Protein AF-A0A6P0Y211-F1 (afdb_monomer)

Secondary structure (DSSP, 8-state):
-BHHHHHHHHHHHHHTT-TT-EESTTSTT-EEHHHHHH-HHHHHHHHHHIIIIIHHHHHHHHHHHT--GGG----B--B-TTSSBSS--TTS-EEETTEEEEE-----EETTEEHHHHHHHHHTGGG--EEEEE--HHHHHTT--HHHH-----PPPSS-GGGGS-HHHHH----

Sequence (175 aa):
FSPEAGVKLLQELSQQGYGQAAINRGLSTQTTVRAALKNQKLIQHNLYLQREKLGPLIEKLKQEFNLSDDQIIQVPAMFGYSGYSWWPNMVNSVVVNGELLVSNPLGALINGRDYTQEKFRRLVADASLNINFMDDKYYQNLRGSIHDATNTTRLGKNNPFWKSLSEDIISGSRE

Mean predicted aligned error: 5.01 Å

Foldseek 3Di:
DALVVQLVVLVVCVVVVQQQFWFLPPAPLIDGSVVCNVPVVQSVVRVCCRPVPVVVVVVVCCVVVVDDPVNDQDQHWGADPVRFTSFAGQVLWDDDPLAIEGAARRAGQDVNDHPSVVVVCVSCVVVSGHYDHDDPSVQVNVSHHPNVVDDDDDDDDPDDCVVVDDVCVVVVDDD

Nearest PDB structures (foldseek):
  7d5r-assembly1_B  TM=9.444E-01  e=6.112E-12  Homo sapiens
  2dw5-assembly1_A  TM=9.249E-01  e=5.376E-12  Homo sapiens
  7d5r-assembly1_A  TM=9.446E-01  e=1.708E-11  Homo sapiens
  7d4y-assembly1_A  TM=9.185E-01  e=7.017E-11  Homo sapiens
  7d4y-assembly1_B  TM=9.174E-01  e=7.979E-11  Homo sapiens

Radius of gyration: 19.63 Å; Cα contacts (8 Å, |Δi|>4): 243; chains: 1; bounding box: 58×32×47 Å

Structure (mmCIF, N/CA/C/O backbone):
data_AF-A0A6P0Y211-F1
#
_entry.id   AF-A0A6P0Y211-F1
#
loop_
_atom_site.group_PDB
_atom_site.id
_atom_site.type_symbol
_atom_site.label_atom_id
_atom_site.label_alt_id
_atom_site.label_comp_id
_atom_site.label_asym_id
_atom_site.label_entity_id
_atom_site.label_seq_id
_atom_site.pdbx_PDB_ins_code
_atom_site.Cartn_x
_atom_site.Cartn_y
_atom_site.Cartn_z
_atom_site.occupancy
_atom_site.B_iso_or_equiv
_atom_site.auth_seq_id
_atom_site.auth_comp_id
_atom_site.auth_asym_id
_atom_site.auth_atom_id
_atom_site.pdbx_PDB_model_num
ATOM 1 N N . PHE A 1 1 ? 4.447 3.223 -3.597 1.00 92.94 1 PHE A N 1
ATOM 2 C CA . PHE A 1 1 ? 3.405 3.205 -2.541 1.00 92.94 1 PHE A CA 1
ATOM 3 C C . PHE A 1 1 ? 3.012 4.639 -2.225 1.00 92.94 1 PHE A C 1
ATOM 5 O O . PHE A 1 1 ? 3.803 5.528 -2.510 1.00 92.94 1 PHE A O 1
ATOM 12 N N . SER A 1 2 ? 1.843 4.864 -1.620 1.00 97.94 2 SER A N 1
ATOM 13 C CA . SER A 1 2 ? 1.342 6.195 -1.265 1.00 97.94 2 SER A CA 1
ATOM 14 C C . SER A 1 2 ? 0.686 6.220 0.127 1.00 97.94 2 SER A C 1
ATOM 16 O O . SER A 1 2 ? -0.403 5.658 0.295 1.00 97.94 2 SER A O 1
ATOM 18 N N . PRO A 1 3 ? 1.319 6.888 1.118 1.00 98.19 3 PRO A N 1
ATOM 19 C CA . PRO A 1 3 ? 0.727 7.221 2.413 1.00 98.19 3 PRO A CA 1
ATOM 20 C C . PRO A 1 3 ? -0.590 7.985 2.299 1.00 98.19 3 PRO A C 1
ATOM 22 O O . PRO A 1 3 ? -1.544 7.715 3.028 1.00 98.19 3 PRO A O 1
ATOM 25 N N . GLU A 1 4 ? -0.666 8.927 1.357 1.00 98.50 4 GLU A N 1
ATOM 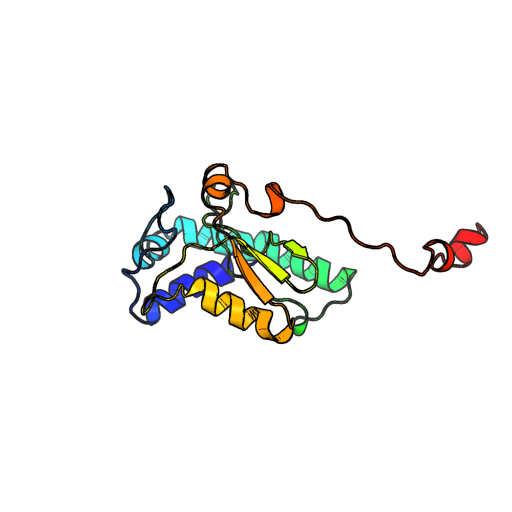26 C CA . GLU A 1 4 ? -1.884 9.704 1.141 1.00 98.50 4 GLU A CA 1
ATOM 27 C C . GLU A 1 4 ? -3.015 8.830 0.584 1.00 98.50 4 GLU A C 1
ATOM 29 O O . GLU A 1 4 ? -4.137 8.916 1.079 1.00 98.50 4 GLU A O 1
ATOM 34 N N . ALA A 1 5 ? -2.742 7.935 -0.371 1.00 98.44 5 ALA A N 1
ATOM 35 C CA . ALA A 1 5 ? -3.745 6.989 -0.858 1.00 98.44 5 ALA A CA 1
ATOM 36 C C . ALA A 1 5 ? -4.222 6.028 0.247 1.00 98.44 5 ALA A C 1
ATOM 38 O O . ALA A 1 5 ? -5.388 5.629 0.250 1.00 98.44 5 ALA A O 1
ATOM 39 N N . GLY A 1 6 ? -3.357 5.690 1.212 1.00 98.31 6 GLY A N 1
ATOM 40 C CA . GLY A 1 6 ? -3.736 4.964 2.427 1.00 98.31 6 GLY A CA 1
ATOM 41 C C . GLY A 1 6 ? -4.715 5.745 3.304 1.00 98.31 6 GLY A C 1
ATOM 42 O O . GLY A 1 6 ? -5.761 5.215 3.678 1.00 98.31 6 GLY A O 1
ATOM 43 N N . VAL A 1 7 ? -4.434 7.026 3.564 1.00 98.69 7 VAL A N 1
ATOM 44 C CA . VAL A 1 7 ? -5.356 7.921 4.287 1.00 98.69 7 VAL A CA 1
ATOM 45 C C . VAL A 1 7 ? -6.690 8.063 3.542 1.00 98.69 7 VAL A C 1
ATOM 47 O O . VAL A 1 7 ? -7.747 7.924 4.160 1.00 98.69 7 VAL A O 1
ATOM 50 N N . LYS A 1 8 ? -6.659 8.271 2.218 1.00 98.62 8 LYS A N 1
ATOM 51 C CA . LYS A 1 8 ? -7.859 8.362 1.367 1.00 98.62 8 LYS A CA 1
ATOM 52 C C . LYS A 1 8 ? -8.689 7.076 1.417 1.00 98.62 8 LYS A C 1
ATOM 54 O O . LYS A 1 8 ? -9.902 7.151 1.569 1.00 98.62 8 LYS A O 1
ATOM 59 N N . LEU A 1 9 ? -8.060 5.898 1.396 1.00 98.44 9 LEU A N 1
ATOM 60 C CA . LEU A 1 9 ? -8.761 4.615 1.551 1.00 98.44 9 LEU A CA 1
ATOM 61 C C . LEU A 1 9 ? -9.516 4.518 2.890 1.00 98.44 9 LEU A C 1
ATOM 63 O O . LEU A 1 9 ? -10.651 4.043 2.917 1.00 98.44 9 LEU A O 1
ATOM 67 N N . LEU A 1 10 ? -8.938 5.005 3.994 1.00 98.62 10 LEU A N 1
ATOM 68 C CA . LEU A 1 10 ? -9.652 5.055 5.275 1.00 98.62 10 LEU A CA 1
ATOM 69 C C . LEU A 1 10 ? -10.833 6.034 5.235 1.00 98.62 10 LEU A C 1
ATOM 71 O O . LEU A 1 10 ? -11.911 5.721 5.744 1.00 98.62 10 LEU A O 1
ATOM 75 N N . GLN A 1 11 ? -10.645 7.207 4.626 1.00 98.69 11 GLN A N 1
ATOM 76 C CA . GLN A 1 11 ? -11.702 8.209 4.467 1.00 98.69 11 GLN A CA 1
ATOM 77 C C . GLN A 1 11 ? -12.872 7.660 3.640 1.00 98.69 11 GLN A C 1
ATOM 79 O O . GLN A 1 11 ? -14.015 7.789 4.070 1.00 98.69 11 GLN A O 1
ATOM 84 N N . GLU A 1 12 ? -12.594 6.980 2.526 1.00 98.38 12 GLU A N 1
ATOM 85 C CA . GLU A 1 12 ? -13.598 6.312 1.688 1.00 98.38 12 GLU A CA 1
ATOM 86 C C . GLU A 1 12 ? -14.401 5.272 2.480 1.00 98.38 12 GLU A C 1
ATOM 88 O O . GLU A 1 12 ? -15.631 5.299 2.463 1.00 98.38 12 GLU A O 1
ATOM 93 N N . LEU A 1 13 ? -13.722 4.386 3.222 1.00 98.50 13 LEU A N 1
ATOM 94 C CA . LEU A 1 13 ? -14.384 3.392 4.074 1.00 98.50 13 LEU A CA 1
ATOM 95 C C . LEU A 1 13 ? -15.297 4.062 5.108 1.00 98.50 13 LEU A C 1
ATOM 97 O O . LEU A 1 13 ? -16.425 3.623 5.326 1.00 98.50 13 LEU A O 1
ATOM 101 N N . SER A 1 14 ? -14.834 5.145 5.735 1.00 98.31 14 SER A N 1
ATOM 102 C CA . SER A 1 14 ? -15.632 5.893 6.706 1.00 98.31 14 SER A CA 1
ATOM 103 C C . SER A 1 14 ? -16.848 6.569 6.067 1.00 98.31 14 SER A C 1
ATOM 105 O O . SER A 1 14 ? -17.931 6.522 6.648 1.00 98.31 14 SER A O 1
ATOM 107 N N . GLN A 1 15 ? -16.685 7.188 4.894 1.00 98.38 15 GLN A N 1
ATOM 108 C CA . G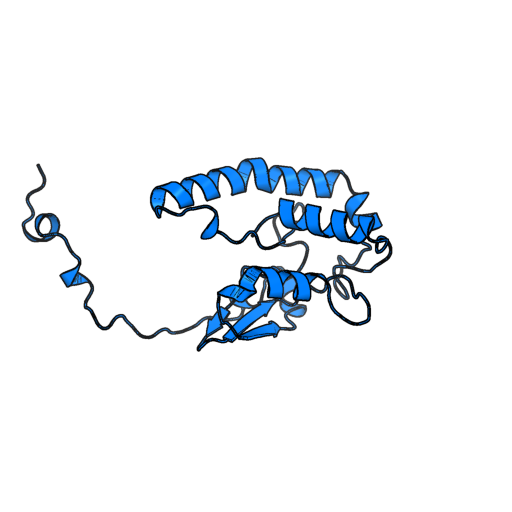LN A 1 15 ? -17.765 7.845 4.145 1.00 98.38 15 GLN A CA 1
ATOM 109 C C . GLN A 1 15 ? -18.843 6.850 3.705 1.00 98.38 15 GLN A C 1
ATOM 111 O O . GLN A 1 15 ? -20.023 7.182 3.718 1.00 98.38 15 GLN A O 1
ATOM 116 N N . GLN A 1 16 ? -18.455 5.613 3.395 1.00 97.81 16 GLN A N 1
ATOM 117 C CA . GLN A 1 16 ? -19.375 4.524 3.057 1.00 97.81 16 GLN A CA 1
ATOM 118 C C . GLN A 1 16 ? -20.039 3.872 4.289 1.00 97.81 16 GLN A C 1
ATOM 120 O O . GLN A 1 16 ? -20.732 2.868 4.159 1.00 97.81 16 GLN A O 1
ATOM 125 N N . GLY A 1 17 ? -19.836 4.412 5.497 1.00 98.25 17 GLY A N 1
ATOM 126 C CA . GLY A 1 17 ? -20.449 3.905 6.730 1.00 98.25 17 GLY A CA 1
ATOM 127 C C . GLY A 1 17 ? -19.665 2.786 7.425 1.00 98.25 17 GLY A C 1
ATOM 128 O O . GLY A 1 17 ? -20.047 2.349 8.510 1.00 98.25 17 GLY A O 1
ATOM 129 N N . TYR A 1 18 ? -18.513 2.375 6.892 1.00 98.50 18 TYR A N 1
ATOM 130 C CA . TYR A 1 18 ? -17.697 1.281 7.432 1.00 98.50 18 TYR A CA 1
ATOM 131 C C . TYR A 1 18 ? -16.700 1.724 8.509 1.00 98.50 18 TYR A C 1
ATOM 133 O O . TYR A 1 18 ? -15.680 1.079 8.740 1.00 98.50 18 TYR A O 1
ATOM 141 N N . GLY A 1 19 ? -16.997 2.807 9.232 1.00 98.25 19 GLY A N 1
ATOM 142 C CA . GLY A 1 19 ? -16.115 3.333 10.277 1.00 98.25 19 GLY A CA 1
ATOM 143 C C . GLY A 1 19 ? -15.806 2.337 11.408 1.00 98.25 19 GLY A C 1
ATOM 144 O O . GLY A 1 19 ? -14.770 2.458 12.054 1.00 98.25 19 GLY A O 1
ATOM 145 N N . GLN A 1 20 ? -16.677 1.356 11.664 1.00 98.31 20 GLN A N 1
ATOM 146 C CA . GLN A 1 20 ? -16.447 0.318 12.683 1.00 98.31 20 GLN A CA 1
ATOM 147 C C . GLN A 1 20 ? -15.727 -0.926 12.146 1.00 98.31 20 GLN A C 1
ATOM 149 O O . GLN A 1 20 ? -15.387 -1.809 12.929 1.00 98.31 20 GLN A O 1
ATOM 154 N N . ALA A 1 21 ? -15.480 -1.015 10.836 1.00 98.50 21 ALA A N 1
ATOM 155 C CA . ALA A 1 21 ? -14.805 -2.168 10.261 1.00 98.50 21 ALA A CA 1
ATOM 156 C C . ALA A 1 21 ? -13.364 -2.266 10.781 1.00 98.50 21 ALA A C 1
ATOM 158 O O . ALA A 1 21 ? -12.644 -1.263 10.856 1.00 98.50 21 ALA A O 1
ATOM 159 N N . ALA A 1 22 ? -12.959 -3.483 11.144 1.00 98.38 22 ALA A N 1
ATOM 160 C CA . ALA A 1 22 ? -11.609 -3.768 11.605 1.00 98.38 22 ALA A CA 1
ATOM 161 C C . ALA A 1 22 ? -10.618 -3.749 10.433 1.00 98.38 22 ALA A C 1
ATOM 163 O O . ALA A 1 22 ? -10.864 -4.366 9.399 1.00 98.38 22 ALA A O 1
ATOM 164 N N . ILE A 1 23 ? -9.486 -3.086 10.630 1.00 97.94 23 ILE A N 1
ATOM 165 C CA . ILE A 1 23 ? -8.311 -3.070 9.752 1.00 97.94 23 ILE A CA 1
ATOM 166 C C . ILE A 1 23 ? -7.098 -3.576 10.534 1.00 97.94 23 ILE A C 1
ATOM 168 O O . ILE A 1 23 ? -7.155 -3.677 11.763 1.00 97.94 23 ILE A O 1
ATOM 172 N N . ASN A 1 24 ? -6.003 -3.893 9.838 1.00 96.00 24 ASN A N 1
ATOM 173 C CA . ASN A 1 24 ? -4.835 -4.561 10.425 1.00 96.00 24 ASN A CA 1
ATOM 174 C C . ASN A 1 24 ? -5.256 -5.871 11.117 1.00 96.00 24 ASN A C 1
ATOM 176 O O . ASN A 1 24 ? -4.846 -6.170 12.239 1.00 96.00 24 ASN A O 1
ATOM 180 N N . ARG A 1 25 ? -6.161 -6.623 10.479 1.00 95.88 25 ARG A N 1
ATOM 181 C CA . ARG A 1 25 ? -6.859 -7.753 11.101 1.00 95.88 25 ARG A CA 1
ATOM 182 C C . ARG A 1 25 ? -5.890 -8.848 11.550 1.00 95.88 25 ARG A C 1
ATOM 184 O O . ARG A 1 25 ? -5.156 -9.435 10.757 1.00 95.88 25 ARG A O 1
ATOM 191 N N . GLY A 1 26 ? -5.941 -9.181 12.834 1.00 93.12 26 GLY A N 1
ATOM 192 C CA . GLY A 1 26 ? -5.084 -10.171 13.476 1.00 93.12 26 GLY A CA 1
ATOM 193 C C . GLY A 1 26 ? -3.622 -9.743 13.620 1.00 93.12 26 GLY A C 1
ATOM 194 O O . GLY A 1 26 ? -2.784 -10.610 13.846 1.00 93.12 26 GLY A O 1
ATOM 195 N N . LEU A 1 27 ? -3.311 -8.453 13.468 1.00 92.56 27 LEU A N 1
ATOM 196 C CA . LEU A 1 27 ? -2.027 -7.865 13.857 1.00 92.56 27 LEU A CA 1
ATOM 197 C C . LEU A 1 27 ? -2.131 -7.253 15.256 1.00 92.56 27 LEU A C 1
ATOM 199 O O . LEU A 1 27 ? -3.218 -6.908 15.718 1.00 92.56 27 LEU A O 1
ATOM 203 N N . SER A 1 28 ? -0.991 -7.026 15.908 1.00 89.25 28 SER A N 1
ATOM 204 C CA . SER A 1 28 ? -0.937 -6.256 17.163 1.00 89.25 28 SER A CA 1
ATOM 205 C C . SER A 1 28 ? -1.407 -4.803 16.991 1.00 89.25 28 SER A C 1
ATOM 207 O O . SER A 1 28 ? -1.829 -4.165 17.951 1.00 89.25 28 SER A O 1
ATOM 209 N N . THR A 1 29 ? -1.379 -4.290 15.758 1.00 90.62 29 THR A N 1
ATOM 210 C CA . THR A 1 29 ? -1.866 -2.962 15.367 1.00 90.62 29 THR A CA 1
ATOM 211 C C . THR A 1 29 ? -3.336 -2.951 14.934 1.00 90.62 29 THR A C 1
ATOM 213 O O . THR A 1 29 ? -3.778 -1.952 14.356 1.00 90.62 29 THR A O 1
ATOM 216 N N . GLN A 1 30 ? -4.096 -4.031 15.178 1.00 96.44 30 GLN A N 1
ATOM 217 C CA . GLN A 1 30 ? -5.520 -4.108 14.840 1.00 96.44 30 GLN A CA 1
ATOM 218 C C . GLN A 1 30 ? -6.297 -2.921 15.421 1.00 96.44 30 GLN A C 1
ATOM 220 O O . GLN A 1 30 ? -6.200 -2.600 16.605 1.00 96.44 30 GLN A O 1
ATOM 225 N N . THR A 1 31 ? -7.102 -2.272 14.583 1.00 98.00 31 THR A N 1
ATOM 226 C CA . THR A 1 31 ? -7.937 -1.135 14.985 1.00 98.00 31 THR A CA 1
ATOM 227 C C . THR A 1 31 ? -9.167 -1.022 14.084 1.00 98.00 31 THR A C 1
ATOM 229 O O . THR A 1 31 ? -9.357 -1.845 13.191 1.00 98.00 31 THR A O 1
ATOM 232 N N . THR A 1 32 ? -10.018 -0.019 14.300 1.00 98.69 32 THR A N 1
ATOM 233 C CA . THR A 1 32 ? -11.127 0.301 13.388 1.00 98.69 32 THR A CA 1
ATOM 234 C C . THR A 1 32 ? -10.778 1.480 12.489 1.00 98.69 32 THR A C 1
ATOM 236 O O . THR A 1 32 ? -9.971 2.337 12.857 1.00 98.69 32 THR A O 1
ATOM 239 N N . VAL A 1 33 ? -11.429 1.573 11.328 1.00 98.69 33 VAL A N 1
ATOM 240 C CA . VAL A 1 33 ? -11.281 2.717 10.407 1.00 98.69 33 VAL A CA 1
ATOM 241 C C . VAL A 1 33 ? -11.496 4.056 11.129 1.00 98.69 33 VAL A C 1
ATOM 243 O O . VAL A 1 33 ? -10.699 4.983 10.989 1.00 98.69 33 VAL A O 1
ATOM 246 N N . ARG A 1 34 ? -12.540 4.161 11.962 1.00 98.75 34 ARG A N 1
ATOM 247 C CA . ARG A 1 34 ? -12.858 5.373 12.733 1.00 98.75 34 ARG A CA 1
ATOM 248 C C . ARG A 1 34 ? -11.767 5.705 13.745 1.00 98.75 34 ARG A C 1
ATOM 250 O O . ARG A 1 34 ? -11.405 6.872 13.878 1.00 98.75 34 ARG A O 1
ATOM 257 N N . ALA A 1 35 ? -11.258 4.709 14.470 1.00 98.56 35 ALA A N 1
ATOM 258 C CA . ALA A 1 35 ? -10.194 4.922 15.447 1.00 98.56 35 ALA A CA 1
ATOM 259 C C . ALA A 1 35 ? -8.892 5.375 14.766 1.00 98.56 35 ALA A C 1
ATOM 261 O O . ALA A 1 35 ? -8.250 6.312 15.243 1.00 98.56 35 ALA A O 1
ATOM 262 N N . ALA A 1 36 ? -8.560 4.784 13.616 1.00 98.31 36 ALA A N 1
ATOM 263 C CA . ALA A 1 36 ? -7.429 5.186 12.787 1.00 98.31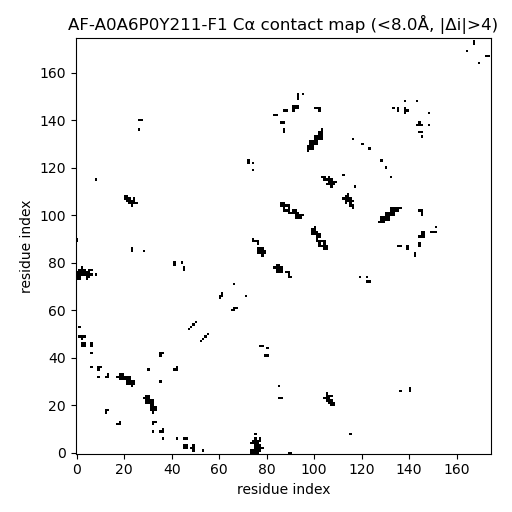 36 ALA A CA 1
ATOM 264 C C . ALA A 1 36 ? -7.532 6.648 12.330 1.00 98.31 36 ALA A C 1
ATOM 266 O O . ALA A 1 36 ? -6.606 7.427 12.545 1.00 98.31 36 ALA A O 1
ATOM 267 N N . LEU A 1 37 ? -8.681 7.045 11.772 1.00 98.62 37 LEU A N 1
ATOM 268 C CA . LEU A 1 37 ? -8.926 8.419 11.320 1.00 98.62 37 LEU A CA 1
ATOM 269 C C . LEU A 1 37 ? -8.954 9.437 12.467 1.00 98.62 37 LEU A C 1
ATOM 271 O O . LEU A 1 37 ? -8.533 10.578 12.285 1.00 98.62 37 LEU A O 1
ATOM 275 N N . LYS A 1 38 ? -9.417 9.040 13.660 1.00 98.56 38 LYS A N 1
ATOM 276 C CA . LYS A 1 38 ? -9.404 9.902 14.853 1.00 98.56 38 LYS A CA 1
ATOM 277 C C . LYS A 1 38 ? -7.980 10.182 15.350 1.00 98.56 38 LYS A C 1
ATOM 279 O O . LYS A 1 38 ? -7.756 11.187 16.026 1.00 98.56 38 LYS A O 1
ATOM 284 N N . ASN A 1 39 ? -7.005 9.336 15.014 1.00 98.25 39 ASN A N 1
ATOM 285 C CA . ASN A 1 39 ? -5.603 9.564 15.343 1.00 98.25 39 ASN A CA 1
ATOM 286 C C . ASN A 1 39 ? -4.983 10.614 14.404 1.00 98.25 39 ASN A C 1
ATOM 288 O O . ASN A 1 39 ? -4.268 10.292 13.457 1.00 98.25 39 ASN A O 1
ATOM 292 N N . GLN A 1 40 ? -5.235 11.893 14.695 1.00 97.94 40 GLN A N 1
ATOM 293 C CA . GLN A 1 40 ? -4.764 13.018 13.880 1.00 97.94 40 GLN A CA 1
ATOM 294 C C . GLN A 1 40 ? -3.247 13.009 13.662 1.00 97.94 40 GLN A C 1
ATOM 296 O O . GLN A 1 40 ? -2.796 13.316 12.563 1.00 97.94 40 GLN A O 1
ATOM 301 N N . LYS A 1 41 ? -2.464 12.599 14.668 1.00 97.94 41 LYS A N 1
ATOM 302 C CA . LYS A 1 41 ? -1.002 12.511 14.553 1.00 97.94 41 LYS A CA 1
ATOM 303 C C . LYS A 1 41 ? -0.576 11.466 13.517 1.00 97.94 41 LYS A C 1
ATOM 305 O O . LYS A 1 41 ? 0.308 11.748 12.716 1.00 97.94 41 LYS A O 1
ATOM 310 N N . LEU A 1 42 ? -1.231 10.301 13.481 1.00 97.75 42 LEU A N 1
ATOM 311 C CA . LEU A 1 42 ? -0.945 9.249 12.497 1.00 97.75 42 LEU A CA 1
ATOM 312 C C . LEU A 1 42 ? -1.291 9.715 11.078 1.00 97.75 42 LEU A C 1
ATOM 314 O O . LEU A 1 42 ? -0.516 9.494 10.145 1.00 97.75 42 LEU A O 1
ATOM 318 N N . ILE A 1 43 ? -2.440 10.379 10.924 1.00 98.56 43 ILE A N 1
ATOM 319 C CA . ILE A 1 43 ? -2.892 10.921 9.639 1.00 98.56 43 ILE A CA 1
ATOM 320 C C . ILE A 1 43 ? -1.934 12.009 9.147 1.00 98.56 43 ILE A C 1
ATOM 322 O O . ILE A 1 43 ? -1.419 11.913 8.036 1.00 98.56 43 ILE A O 1
ATOM 326 N N . GLN A 1 44 ? -1.631 13.003 9.984 1.00 98.50 44 GLN A N 1
ATOM 327 C CA . GLN A 1 44 ? -0.703 14.083 9.646 1.00 98.50 44 GLN A CA 1
ATOM 328 C C . GLN A 1 44 ? 0.699 13.557 9.335 1.00 98.50 44 GLN A C 1
ATOM 330 O O . GLN A 1 44 ? 1.311 14.020 8.377 1.00 98.50 44 GLN A O 1
ATOM 335 N N . HIS A 1 45 ? 1.184 12.562 10.083 1.00 98.25 45 HIS A N 1
ATOM 336 C CA . HIS A 1 45 ? 2.460 11.907 9.808 1.00 98.25 45 HIS A CA 1
ATOM 337 C C . HIS A 1 45 ? 2.501 11.307 8.397 1.00 98.25 45 HIS A C 1
ATOM 339 O O . HIS A 1 45 ? 3.434 11.569 7.643 1.00 98.25 45 HIS A O 1
ATOM 345 N N . ASN A 1 46 ? 1.471 10.557 8.001 1.00 98.62 46 ASN A N 1
ATOM 346 C CA . ASN A 1 46 ? 1.416 9.934 6.678 1.00 98.62 46 ASN A CA 1
ATOM 347 C C . ASN A 1 46 ? 1.255 10.965 5.551 1.00 98.62 46 ASN A C 1
ATOM 349 O O . ASN A 1 46 ? 1.942 10.873 4.535 1.00 98.62 46 ASN A O 1
ATOM 353 N N . LEU A 1 47 ? 0.420 11.990 5.739 1.00 98.69 47 LEU A N 1
ATOM 354 C CA . LEU A 1 47 ? 0.290 13.085 4.771 1.00 98.69 47 LEU A CA 1
ATOM 355 C C . LEU A 1 47 ? 1.606 13.860 4.601 1.00 98.69 47 LEU A C 1
ATOM 357 O O . LEU A 1 47 ? 1.991 14.184 3.479 1.00 98.69 47 LEU A O 1
ATOM 361 N N . TYR A 1 48 ? 2.327 14.100 5.699 1.00 98.50 48 TYR A N 1
ATOM 362 C CA . TYR A 1 48 ? 3.668 14.681 5.675 1.00 98.50 48 TYR A CA 1
ATOM 363 C C . TYR A 1 48 ? 4.650 13.789 4.901 1.00 98.50 48 TYR A C 1
ATOM 365 O O . TYR A 1 48 ? 5.350 14.288 4.026 1.00 98.50 48 TYR A O 1
ATOM 373 N N . LEU A 1 49 ? 4.679 12.473 5.156 1.00 98.25 49 LEU A N 1
ATOM 374 C CA . LEU A 1 49 ? 5.550 11.542 4.423 1.00 98.25 49 LEU A CA 1
ATOM 375 C C . LEU A 1 49 ? 5.277 11.564 2.914 1.00 98.25 49 LEU A C 1
ATOM 377 O O . LEU A 1 49 ? 6.223 11.596 2.125 1.00 98.25 49 LEU A O 1
ATOM 381 N N . GLN A 1 50 ? 4.005 11.582 2.499 1.00 98.44 50 GLN A N 1
ATOM 382 C CA . GLN A 1 50 ? 3.674 11.718 1.081 1.00 98.44 50 GLN A CA 1
ATOM 383 C C . GLN A 1 50 ? 4.215 13.036 0.524 1.00 98.44 50 GLN A C 1
ATOM 385 O O . GLN A 1 50 ? 4.922 13.015 -0.477 1.00 98.44 50 GLN A O 1
ATOM 390 N N . ARG A 1 51 ? 3.879 14.168 1.151 1.00 98.44 51 ARG A N 1
ATOM 391 C CA . ARG A 1 51 ? 4.167 15.499 0.604 1.00 98.44 51 ARG A CA 1
ATOM 392 C C . ARG A 1 51 ? 5.659 15.821 0.588 1.00 98.44 51 ARG A C 1
ATOM 394 O O . ARG A 1 51 ? 6.161 16.315 -0.408 1.00 98.44 51 ARG A O 1
ATOM 401 N N . GLU A 1 52 ? 6.358 15.529 1.677 1.00 98.25 52 GLU A N 1
ATOM 402 C CA . GLU A 1 52 ? 7.730 16.002 1.898 1.00 98.25 52 GLU A CA 1
ATOM 403 C C . GLU A 1 52 ? 8.798 14.993 1.478 1.00 98.25 52 GLU A C 1
ATOM 405 O O . GLU A 1 52 ? 9.964 15.358 1.340 1.00 98.25 52 GLU A O 1
ATOM 410 N N . LYS A 1 53 ? 8.441 13.708 1.340 1.00 97.12 53 LYS A N 1
ATOM 411 C CA . LYS A 1 53 ? 9.400 12.644 1.001 1.00 97.12 53 LYS A CA 1
ATOM 412 C C . LYS A 1 53 ? 9.075 11.998 -0.335 1.00 97.12 53 LYS A C 1
ATOM 414 O O . LYS A 1 53 ? 9.919 12.002 -1.226 1.00 97.12 53 LYS A O 1
ATOM 419 N N . LEU A 1 54 ? 7.866 11.460 -0.491 1.00 97.38 54 LEU A N 1
ATOM 420 C CA . LEU A 1 54 ? 7.534 10.711 -1.705 1.00 97.38 54 LEU A CA 1
ATOM 421 C C . LEU A 1 54 ? 7.216 11.599 -2.901 1.00 97.38 54 LEU A C 1
ATOM 423 O O . LEU A 1 54 ? 7.614 11.243 -3.998 1.00 97.38 54 LEU A O 1
ATOM 427 N N . GLY A 1 55 ? 6.544 12.735 -2.715 1.00 98.12 55 GLY A N 1
ATOM 428 C CA . GLY A 1 55 ? 6.239 13.678 -3.795 1.00 98.12 55 GLY A CA 1
ATOM 429 C C . GLY A 1 55 ? 7.497 14.102 -4.563 1.00 98.12 55 GLY A C 1
ATOM 430 O O . GLY A 1 55 ? 7.578 13.832 -5.758 1.00 98.12 55 GLY A O 1
ATOM 431 N N . PRO A 1 56 ? 8.528 14.647 -3.888 1.00 98.44 56 PRO A N 1
ATOM 432 C CA . PRO A 1 56 ? 9.784 15.008 -4.541 1.00 98.44 56 PRO A CA 1
ATOM 433 C C . PRO A 1 56 ? 10.495 13.818 -5.195 1.00 98.44 56 PRO A C 1
ATOM 435 O O . PRO A 1 56 ? 11.082 13.958 -6.265 1.00 98.44 56 PRO A O 1
ATOM 438 N N . LEU A 1 57 ? 10.436 12.634 -4.573 1.00 97.94 57 LEU A N 1
ATOM 439 C CA . LEU A 1 57 ? 11.028 11.423 -5.141 1.00 97.94 57 LEU A CA 1
ATOM 440 C C . LEU A 1 57 ? 10.305 10.980 -6.419 1.00 97.94 57 LEU A C 1
ATOM 442 O O . LEU A 1 57 ? 10.963 10.605 -7.381 1.00 97.94 57 LEU A O 1
ATOM 446 N N . ILE A 1 58 ? 8.972 11.039 -6.441 1.00 97.75 58 ILE A N 1
ATOM 447 C CA . ILE A 1 58 ? 8.159 10.711 -7.615 1.00 97.75 58 ILE A CA 1
ATOM 448 C C . ILE A 1 58 ? 8.475 11.677 -8.758 1.00 97.75 58 ILE A C 1
ATOM 450 O O . ILE A 1 58 ? 8.715 11.217 -9.867 1.00 97.75 58 ILE A O 1
ATOM 454 N N . GLU A 1 59 ? 8.558 12.983 -8.494 1.00 98.19 59 GLU A N 1
ATOM 455 C CA . GLU A 1 59 ? 8.917 13.964 -9.528 1.00 98.19 59 GLU A CA 1
ATOM 456 C C . GLU A 1 59 ? 10.328 13.734 -10.076 1.00 98.19 59 GLU A C 1
ATOM 458 O O . GLU A 1 59 ? 10.534 13.774 -11.288 1.00 98.19 59 GLU A O 1
ATOM 463 N N . LYS A 1 60 ? 11.289 13.379 -9.212 1.00 98.31 60 LYS A N 1
ATOM 464 C CA . LYS A 1 60 ? 12.619 12.975 -9.673 1.00 98.31 60 LYS A CA 1
ATOM 465 C C . LYS A 1 60 ? 12.557 11.725 -10.556 1.00 98.31 60 LYS A C 1
ATOM 467 O O . LYS A 1 60 ? 13.174 11.701 -11.611 1.00 98.31 60 LYS A O 1
ATOM 472 N N . LEU A 1 61 ? 11.806 10.696 -10.163 1.00 97.62 61 LEU A N 1
ATOM 473 C CA . LEU A 1 61 ? 11.652 9.485 -10.978 1.00 97.62 61 LEU A CA 1
ATOM 474 C C . LEU A 1 61 ? 10.995 9.786 -12.331 1.00 97.62 61 LEU A C 1
ATOM 476 O O . LEU A 1 61 ? 11.436 9.252 -13.343 1.00 97.62 61 LEU A O 1
ATOM 480 N N . LYS A 1 62 ? 9.989 10.666 -12.366 1.00 98.06 62 LYS A N 1
ATOM 481 C CA . LYS A 1 62 ? 9.351 11.114 -13.611 1.00 98.06 62 LYS A CA 1
ATOM 482 C C . LYS A 1 62 ? 10.350 11.766 -14.557 1.00 98.06 62 LYS A C 1
ATOM 484 O O . LYS A 1 62 ? 10.359 11.436 -15.736 1.00 98.06 62 LYS A O 1
ATOM 489 N N . GLN A 1 63 ? 11.221 12.626 -14.037 1.00 98.19 63 GLN A N 1
ATOM 490 C CA . GLN A 1 63 ? 12.260 13.284 -14.829 1.00 98.19 63 GLN A CA 1
ATOM 491 C C . GLN A 1 63 ? 13.322 12.297 -15.332 1.00 98.19 63 GLN A C 1
ATOM 493 O O . GLN A 1 63 ? 13.576 12.228 -16.530 1.00 98.19 63 GLN A O 1
ATOM 498 N N . GLU A 1 64 ? 13.915 11.508 -14.434 1.00 98.06 64 GLU A N 1
ATOM 499 C CA . GLU A 1 64 ? 15.062 10.636 -14.744 1.00 98.06 64 GLU A CA 1
ATOM 500 C C . GLU A 1 64 ? 14.686 9.453 -15.650 1.00 98.06 64 GLU A C 1
ATOM 502 O O . GLU A 1 64 ? 15.499 8.986 -16.444 1.00 98.06 64 GLU A O 1
ATOM 507 N N . PHE A 1 65 ? 13.451 8.958 -15.538 1.00 97.25 65 PHE A N 1
ATOM 508 C CA . PHE A 1 65 ? 12.958 7.824 -16.324 1.00 97.25 65 PHE A CA 1
ATOM 509 C C . PHE A 1 65 ? 11.970 8.232 -17.423 1.00 97.25 65 PHE A C 1
ATOM 511 O O . PHE A 1 65 ? 11.425 7.353 -18.090 1.00 97.25 65 PHE A O 1
ATOM 518 N N . ASN A 1 66 ? 11.752 9.538 -17.624 1.00 97.38 66 ASN A N 1
ATOM 519 C CA . ASN A 1 66 ? 10.785 10.091 -18.575 1.00 97.38 66 ASN A CA 1
ATOM 520 C C . ASN A 1 66 ? 9.391 9.441 -18.444 1.00 97.38 66 ASN A C 1
ATOM 522 O O . ASN A 1 66 ? 8.828 8.949 -19.422 1.00 97.38 66 ASN A O 1
ATOM 526 N N . LEU A 1 67 ? 8.875 9.393 -17.211 1.00 97.44 67 LEU A N 1
ATOM 527 C CA . LEU A 1 67 ? 7.577 8.795 -16.893 1.00 97.44 67 LEU A CA 1
ATOM 528 C C . LEU A 1 67 ? 6.478 9.855 -16.837 1.00 97.44 67 LEU A C 1
ATOM 530 O O . LEU A 1 67 ? 6.659 10.924 -16.249 1.00 97.44 67 LEU A O 1
ATOM 534 N N . SER A 1 68 ? 5.308 9.517 -17.368 1.00 96.25 68 SER A N 1
ATOM 535 C CA . SER A 1 68 ? 4.071 10.283 -17.205 1.00 96.25 68 SER A CA 1
ATOM 536 C C . SER A 1 68 ? 3.207 9.739 -16.057 1.00 96.25 68 SER A C 1
ATOM 538 O O . SER A 1 68 ? 3.422 8.636 -15.551 1.00 96.25 68 SER A O 1
ATOM 540 N N . ASP A 1 69 ? 2.230 10.529 -15.602 1.00 94.88 69 ASP A N 1
ATOM 541 C CA . ASP A 1 69 ? 1.399 10.170 -14.441 1.00 94.88 69 ASP A CA 1
ATOM 542 C C . ASP A 1 69 ? 0.550 8.907 -14.674 1.00 94.88 69 ASP A C 1
ATOM 544 O O . ASP A 1 69 ? 0.317 8.146 -13.737 1.00 94.88 69 ASP A O 1
ATOM 548 N N . ASP A 1 70 ? 0.137 8.631 -15.913 1.00 94.00 70 ASP A N 1
ATOM 549 C CA . ASP A 1 70 ? -0.583 7.410 -16.304 1.00 94.00 70 ASP A CA 1
ATOM 550 C C . ASP A 1 70 ? 0.287 6.144 -16.229 1.00 94.00 70 ASP A C 1
ATOM 552 O O . ASP A 1 70 ? -0.239 5.035 -16.163 1.00 94.00 70 ASP A O 1
ATOM 556 N N . GLN A 1 71 ? 1.613 6.293 -16.151 1.00 94.56 71 GLN A N 1
ATOM 557 C CA . GLN A 1 71 ? 2.550 5.188 -15.940 1.00 94.56 71 GLN A CA 1
ATOM 558 C C . GLN A 1 71 ? 2.829 4.921 -14.449 1.00 94.56 71 GLN A C 1
ATOM 560 O O . GLN A 1 71 ? 3.606 4.022 -14.117 1.00 94.56 71 GLN A O 1
ATOM 565 N N . ILE A 1 72 ? 2.219 5.684 -13.530 1.00 95.75 72 ILE A N 1
ATOM 566 C CA . ILE A 1 72 ? 2.487 5.611 -12.088 1.00 95.75 72 ILE A CA 1
ATOM 567 C C . ILE A 1 72 ? 1.216 5.255 -11.316 1.00 95.75 72 ILE A C 1
ATOM 569 O O . ILE A 1 72 ? 0.299 6.054 -11.145 1.00 95.75 72 ILE A O 1
ATOM 573 N N . ILE A 1 73 ? 1.209 4.061 -10.720 1.00 95.56 73 ILE A N 1
ATOM 574 C CA . ILE A 1 73 ? 0.106 3.600 -9.871 1.00 95.56 73 ILE A CA 1
ATOM 575 C C . ILE A 1 73 ? 0.408 3.898 -8.395 1.00 95.56 73 ILE A C 1
ATOM 577 O O . ILE A 1 73 ? 1.355 3.378 -7.796 1.00 95.56 73 ILE A O 1
ATOM 581 N N . GLN A 1 74 ? -0.450 4.703 -7.764 1.00 96.38 74 GLN A N 1
ATOM 582 C CA . GLN A 1 74 ? -0.355 5.031 -6.338 1.00 96.38 74 GLN A CA 1
ATOM 583 C C . GLN A 1 74 ? -1.035 3.960 -5.471 1.00 96.38 74 GLN A C 1
ATOM 585 O O . GLN A 1 74 ? -2.220 4.034 -5.149 1.00 96.38 74 GLN A O 1
ATOM 590 N N . VAL A 1 75 ? -0.265 2.954 -5.059 1.00 97.69 75 VAL A N 1
ATOM 591 C CA . VAL A 1 75 ? -0.753 1.868 -4.191 1.00 97.69 75 VAL A CA 1
ATOM 592 C C . VAL A 1 75 ? -0.916 2.342 -2.734 1.00 97.69 75 VAL A C 1
ATOM 594 O O . VAL A 1 75 ? 0.074 2.812 -2.159 1.00 97.69 75 VAL A O 1
ATOM 597 N N . PRO A 1 76 ? -2.098 2.182 -2.099 1.00 97.94 76 PRO A N 1
ATOM 598 C CA . PRO A 1 76 ? -2.332 2.573 -0.708 1.00 97.94 76 PRO A CA 1
ATOM 599 C C . PRO A 1 76 ? -1.369 1.907 0.281 1.00 97.94 76 PRO A C 1
ATOM 601 O O . PRO A 1 76 ? -1.278 0.683 0.358 1.00 97.94 76 PRO A O 1
ATOM 604 N N . ALA A 1 77 ? -0.693 2.721 1.087 1.00 96.81 77 ALA A N 1
ATOM 605 C CA . ALA A 1 77 ? 0.129 2.280 2.209 1.00 96.81 77 ALA A CA 1
ATOM 606 C C . ALA A 1 77 ? -0.024 3.258 3.375 1.00 96.81 77 ALA A C 1
ATOM 608 O O . ALA A 1 77 ? -0.452 4.386 3.171 1.00 96.81 77 ALA A O 1
ATOM 609 N N . MET A 1 78 ? 0.332 2.850 4.587 1.00 97.19 78 MET A N 1
ATOM 610 C CA . MET A 1 78 ? 0.502 3.752 5.726 1.00 97.19 78 MET A CA 1
ATOM 611 C C . MET A 1 78 ? 1.684 3.280 6.565 1.00 97.19 78 MET A C 1
ATOM 613 O O . MET A 1 78 ? 2.019 2.096 6.561 1.00 97.19 78 MET A O 1
ATOM 617 N N . PHE A 1 79 ? 2.299 4.201 7.295 1.00 96.88 79 PHE A N 1
ATOM 618 C CA . PHE A 1 79 ? 3.489 3.971 8.104 1.00 96.88 79 PHE A CA 1
ATOM 619 C C . PHE A 1 79 ? 3.253 4.418 9.543 1.00 96.88 79 PHE A C 1
ATOM 621 O O . PHE A 1 79 ? 2.554 5.405 9.804 1.00 96.88 79 PHE A O 1
ATOM 628 N N . GLY A 1 80 ? 3.823 3.657 10.477 1.00 94.50 80 GLY A N 1
ATOM 629 C CA . GLY A 1 80 ? 3.926 4.056 11.875 1.00 94.50 80 GLY A CA 1
ATOM 630 C C . GLY A 1 80 ? 5.129 4.974 12.105 1.00 94.50 80 GLY A C 1
ATOM 631 O O . GLY A 1 80 ? 6.017 5.085 11.264 1.00 94.50 80 GLY A O 1
ATOM 632 N N . TYR A 1 81 ? 5.210 5.577 13.291 1.00 92.56 81 TYR A N 1
ATOM 633 C CA . TYR A 1 81 ? 6.262 6.550 13.626 1.00 92.56 81 TYR A CA 1
ATOM 634 C C . TYR A 1 81 ? 7.689 5.987 13.603 1.00 92.56 81 TYR A C 1
ATOM 636 O O . TYR A 1 81 ? 8.645 6.741 13.473 1.00 92.56 81 TYR A O 1
ATOM 644 N N . SER A 1 82 ? 7.841 4.668 13.719 1.00 90.38 82 SER A N 1
ATOM 645 C CA . SER A 1 82 ? 9.125 3.973 13.598 1.00 90.38 82 SER A CA 1
ATOM 646 C C . SER A 1 82 ? 9.608 3.814 12.149 1.00 90.38 82 SER A C 1
ATOM 648 O O . SER A 1 82 ? 10.652 3.211 11.936 1.00 90.38 82 SER A O 1
ATOM 650 N N . GLY A 1 83 ? 8.837 4.272 11.156 1.00 89.06 83 GLY A N 1
ATOM 651 C CA . GLY A 1 83 ? 9.155 4.151 9.728 1.00 89.06 83 GLY A CA 1
ATOM 652 C C . GLY A 1 83 ? 8.746 2.822 9.085 1.00 89.06 83 GLY A C 1
ATOM 653 O O . GLY A 1 83 ? 8.751 2.712 7.864 1.00 89.06 83 GLY A O 1
ATOM 654 N N . TYR A 1 84 ? 8.339 1.830 9.878 1.00 92.38 84 TYR A N 1
ATOM 655 C CA . TYR A 1 84 ? 7.820 0.555 9.377 1.00 92.38 84 TYR A CA 1
ATOM 656 C C . TYR A 1 84 ? 6.372 0.676 8.891 1.00 92.38 84 TYR A C 1
ATOM 658 O O . TYR A 1 84 ? 5.585 1.477 9.412 1.00 92.38 84 TYR A O 1
ATOM 666 N N . SER A 1 85 ? 6.020 -0.159 7.912 1.00 94.00 85 SER A N 1
ATOM 667 C CA . SER A 1 85 ? 4.666 -0.250 7.365 1.00 94.00 85 SER A CA 1
ATOM 668 C C . SER A 1 85 ? 3.661 -0.576 8.468 1.00 94.00 85 SER A C 1
ATOM 670 O O . SER A 1 85 ? 3.868 -1.479 9.279 1.00 94.00 85 SER A O 1
ATOM 672 N N . TRP A 1 86 ? 2.566 0.176 8.508 1.00 94.75 86 TRP A N 1
ATOM 673 C CA . TRP A 1 86 ? 1.527 0.041 9.526 1.00 94.75 86 TRP A CA 1
ATOM 674 C C . TRP A 1 86 ? 0.623 -1.179 9.289 1.00 94.75 86 TRP A C 1
ATOM 676 O O . TRP A 1 86 ? 0.114 -1.770 10.245 1.00 94.75 86 TRP A O 1
ATOM 686 N N . TRP A 1 87 ? 0.498 -1.575 8.022 1.00 94.12 87 TRP A N 1
ATOM 687 C CA . TRP A 1 87 ? -0.092 -2.821 7.535 1.00 94.12 87 TRP A CA 1
ATOM 688 C C . TRP A 1 87 ? 0.814 -3.453 6.466 1.00 94.12 87 TRP A C 1
ATOM 690 O O . TRP A 1 87 ? 1.684 -2.744 5.947 1.00 94.12 87 TRP A O 1
ATOM 700 N N . PRO A 1 88 ? 0.617 -4.737 6.102 1.00 95.31 88 PRO A N 1
ATOM 701 C CA . PRO A 1 88 ? 1.417 -5.400 5.075 1.00 95.31 88 PRO A CA 1
ATOM 702 C C . PRO A 1 88 ? 1.410 -4.617 3.760 1.00 95.31 88 PRO A C 1
ATOM 704 O O . PRO A 1 88 ? 0.357 -4.265 3.221 1.00 95.31 88 PRO A O 1
ATOM 707 N N . ASN A 1 89 ? 2.601 -4.267 3.275 1.00 91.19 89 ASN A N 1
ATOM 708 C CA . ASN A 1 89 ? 2.762 -3.321 2.176 1.00 91.19 89 ASN A CA 1
ATOM 709 C C . ASN A 1 89 ? 2.694 -4.028 0.820 1.00 91.19 89 ASN A C 1
ATOM 711 O O . ASN A 1 89 ? 3.615 -4.738 0.430 1.00 91.19 89 ASN A O 1
ATOM 715 N N . MET A 1 90 ? 1.634 -3.747 0.063 1.00 96.00 90 MET A N 1
ATOM 716 C CA . MET A 1 90 ? 1.375 -4.377 -1.234 1.00 96.00 90 MET A CA 1
ATOM 717 C C . MET A 1 90 ? 2.379 -4.000 -2.339 1.00 96.00 90 MET A C 1
ATOM 719 O O . MET A 1 90 ? 2.401 -4.651 -3.376 1.00 96.00 90 MET A O 1
ATOM 723 N N . VAL A 1 91 ? 3.208 -2.961 -2.161 1.00 94.19 91 VAL A N 1
ATOM 724 C CA . VAL A 1 91 ? 4.228 -2.602 -3.167 1.00 94.19 91 VAL A CA 1
ATOM 725 C C . VAL A 1 91 ? 5.427 -3.535 -3.134 1.00 94.19 91 VAL A C 1
ATOM 727 O O . VAL A 1 91 ? 5.993 -3.797 -4.192 1.00 94.19 91 VAL A O 1
ATOM 730 N N . ASN A 1 92 ? 5.791 -4.062 -1.961 1.00 90.25 92 ASN A N 1
ATOM 731 C CA . ASN A 1 92 ? 6.926 -4.975 -1.816 1.00 90.25 92 ASN A CA 1
ATOM 732 C C . ASN A 1 92 ? 6.510 -6.400 -2.221 1.00 90.25 92 ASN A C 1
ATOM 734 O O . ASN A 1 92 ? 6.460 -7.325 -1.417 1.00 90.25 92 ASN A O 1
ATOM 738 N N . SER A 1 93 ? 6.104 -6.514 -3.482 1.00 94.19 93 SER A N 1
ATOM 739 C CA . SER A 1 93 ? 5.509 -7.686 -4.115 1.00 94.19 93 SER A CA 1
ATOM 740 C C . SER A 1 93 ? 6.513 -8.368 -5.042 1.00 94.19 93 SER A C 1
ATOM 742 O O . SER A 1 93 ? 7.516 -7.775 -5.442 1.00 94.19 93 SER A O 1
ATOM 744 N N . VAL A 1 94 ? 6.245 -9.624 -5.394 1.00 95.56 94 VAL A N 1
ATOM 745 C CA . VAL A 1 94 ? 7.108 -10.418 -6.275 1.00 95.56 94 VAL A CA 1
ATOM 746 C C . VAL A 1 94 ? 6.361 -10.814 -7.535 1.00 95.56 94 VAL A C 1
ATOM 748 O O . VAL A 1 94 ? 5.312 -11.445 -7.469 1.00 95.56 94 VAL A O 1
ATOM 751 N N . VAL A 1 95 ? 6.932 -10.476 -8.691 1.00 95.06 95 VAL A N 1
ATOM 752 C CA . VAL A 1 95 ? 6.414 -10.888 -10.002 1.00 95.06 95 VAL A CA 1
ATOM 753 C C . VAL A 1 95 ? 7.202 -12.085 -10.523 1.00 95.06 95 VAL A C 1
ATOM 755 O O . VAL A 1 95 ? 8.416 -11.968 -10.744 1.00 95.06 95 VAL A O 1
ATOM 758 N N . VAL A 1 96 ? 6.513 -13.194 -10.794 1.00 95.19 96 VAL A N 1
ATOM 759 C CA . VAL A 1 96 ? 7.076 -14.420 -11.379 1.00 95.19 96 VAL A CA 1
ATOM 760 C C . VAL A 1 96 ? 6.093 -15.037 -12.377 1.00 95.19 96 VAL A C 1
ATOM 762 O O . VAL A 1 96 ? 4.963 -15.341 -12.029 1.00 95.19 96 VAL A O 1
ATOM 765 N N . ASN A 1 97 ? 6.513 -15.219 -13.632 1.00 93.62 97 ASN A N 1
ATOM 766 C CA . ASN A 1 97 ? 5.737 -15.908 -14.679 1.00 93.62 97 ASN A CA 1
ATOM 767 C C . ASN A 1 97 ? 4.270 -15.441 -14.844 1.00 93.62 97 ASN A C 1
ATOM 769 O O . ASN A 1 97 ? 3.387 -16.261 -15.059 1.00 93.62 97 ASN A O 1
ATOM 773 N N . GLY A 1 98 ? 4.009 -14.131 -14.749 1.00 94.75 98 GLY A N 1
ATOM 774 C CA . GLY A 1 98 ? 2.653 -13.560 -14.856 1.00 94.75 98 GLY A CA 1
ATOM 775 C C . GLY A 1 98 ? 1.860 -13.543 -13.544 1.00 94.75 98 GLY A C 1
ATOM 776 O O . GLY A 1 98 ? 0.808 -12.913 -13.467 1.00 94.75 98 GLY A O 1
ATOM 777 N N . GLU A 1 99 ? 2.391 -14.158 -12.490 1.00 96.88 99 GLU A N 1
ATOM 778 C CA . GLU A 1 99 ? 1.842 -14.114 -11.140 1.00 96.88 99 GLU A CA 1
ATOM 779 C C . GLU A 1 99 ? 2.456 -12.945 -10.361 1.00 96.88 99 GLU A C 1
ATOM 781 O O . GLU A 1 99 ? 3.678 -12.767 -10.329 1.00 96.88 99 GLU A O 1
ATOM 786 N N . LEU A 1 100 ? 1.608 -12.162 -9.699 1.00 97.19 100 LEU A N 1
ATOM 787 C CA . LEU A 1 100 ? 1.989 -11.125 -8.750 1.00 97.19 100 LEU A CA 1
ATOM 788 C C . LEU A 1 100 ? 1.668 -11.610 -7.333 1.00 97.19 100 LEU A C 1
ATOM 790 O O . LEU A 1 100 ? 0.503 -11.672 -6.933 1.00 97.19 100 LEU A O 1
ATOM 794 N N . LEU A 1 101 ? 2.709 -11.944 -6.575 1.00 97.31 101 LEU A N 1
ATOM 795 C CA . LEU A 1 101 ? 2.630 -12.335 -5.172 1.00 97.31 101 LEU A CA 1
ATOM 796 C C . LEU A 1 101 ? 2.666 -11.075 -4.305 1.00 97.31 101 LEU A C 1
ATOM 798 O O . LEU A 1 101 ? 3.676 -10.372 -4.252 1.00 97.31 101 LEU A O 1
ATOM 802 N N . VAL A 1 102 ? 1.559 -10.781 -3.635 1.00 97.44 102 VAL A N 1
ATOM 803 C CA . VAL A 1 102 ? 1.343 -9.535 -2.891 1.00 97.44 102 VAL A CA 1
ATOM 804 C C . VAL A 1 102 ? 1.091 -9.856 -1.428 1.00 97.44 102 VAL A C 1
ATOM 806 O O . VAL A 1 102 ? 0.328 -10.768 -1.124 1.00 97.44 102 VAL A O 1
ATOM 809 N N . SER A 1 103 ? 1.665 -9.088 -0.508 1.00 96.81 103 SER A N 1
ATOM 810 C CA . SER A 1 103 ? 1.290 -9.153 0.907 1.00 96.81 103 SER A CA 1
ATOM 811 C C . SER A 1 103 ? -0.218 -8.966 1.095 1.00 96.81 103 SER A C 1
ATOM 813 O O . SER A 1 103 ? -0.807 -8.033 0.541 1.00 96.81 103 SER A O 1
ATOM 815 N N . ASN A 1 104 ? -0.864 -9.819 1.890 1.00 97.31 104 ASN A N 1
ATOM 816 C CA . ASN A 1 104 ? -2.270 -9.633 2.236 1.00 97.31 104 ASN A CA 1
ATOM 817 C C . ASN A 1 104 ? -2.408 -8.391 3.137 1.00 97.31 104 ASN A C 1
ATOM 819 O O . ASN A 1 104 ? -1.910 -8.413 4.257 1.00 97.31 104 ASN A O 1
ATOM 823 N N . PRO A 1 105 ? -3.107 -7.319 2.718 1.00 96.69 105 PRO A N 1
ATOM 824 C CA . PRO A 1 105 ? -3.160 -6.070 3.480 1.00 96.69 105 PRO A CA 1
ATOM 825 C C . PRO A 1 105 ? -3.951 -6.174 4.793 1.00 96.69 105 PRO A C 1
ATOM 827 O O . PRO A 1 105 ? -3.907 -5.244 5.598 1.00 96.69 105 PRO A O 1
ATOM 830 N N . LEU A 1 106 ? -4.691 -7.272 5.016 1.00 96.94 106 LEU A N 1
ATOM 831 C CA . LEU A 1 106 ? -5.508 -7.496 6.217 1.00 96.94 106 LEU A CA 1
ATOM 832 C C . LEU A 1 106 ? -6.463 -6.314 6.495 1.00 96.94 106 LEU A C 1
ATOM 834 O O . LEU A 1 106 ? -6.650 -5.894 7.644 1.00 96.94 106 LEU A O 1
ATOM 838 N N . GLY A 1 107 ? -7.043 -5.766 5.423 1.00 96.88 107 GLY A N 1
ATOM 839 C CA . GLY A 1 107 ? -7.924 -4.602 5.415 1.00 96.88 107 GLY A CA 1
ATOM 840 C C . GLY A 1 107 ? -9.341 -4.912 5.897 1.00 96.88 107 GLY A C 1
ATOM 841 O O . GLY A 1 107 ? -9.621 -5.978 6.438 1.00 96.88 107 GLY A O 1
ATOM 842 N N . ALA A 1 108 ? -10.260 -3.964 5.724 1.00 98.06 108 ALA A N 1
ATOM 843 C CA . ALA A 1 108 ? -11.645 -4.117 6.166 1.00 98.06 108 ALA A CA 1
ATOM 844 C C . ALA A 1 108 ? -12.393 -5.190 5.359 1.00 98.06 108 ALA A C 1
ATOM 846 O O . ALA A 1 108 ? -12.348 -5.176 4.129 1.00 98.06 108 ALA A O 1
ATOM 847 N N . LEU A 1 109 ? -13.131 -6.078 6.039 1.00 98.25 109 LEU A N 1
ATOM 848 C CA . LEU A 1 109 ? -14.058 -7.003 5.379 1.00 98.25 109 LEU A CA 1
ATOM 849 C C . LEU A 1 109 ? -15.411 -6.340 5.139 1.00 98.25 109 LEU A C 1
ATOM 851 O O . LEU A 1 109 ? -16.129 -6.043 6.092 1.00 98.25 109 LEU A O 1
ATOM 855 N N . ILE A 1 110 ? -15.783 -6.189 3.871 1.00 97.31 110 ILE A N 1
ATOM 856 C CA . ILE A 1 110 ? -17.089 -5.697 3.434 1.00 97.31 110 ILE A CA 1
ATOM 857 C C . ILE A 1 110 ? -17.776 -6.826 2.665 1.00 97.31 110 ILE A C 1
ATOM 859 O O . ILE A 1 110 ? -17.276 -7.273 1.632 1.00 97.31 110 ILE A O 1
ATOM 863 N N . ASN A 1 111 ? -18.902 -7.326 3.183 1.00 95.56 111 ASN A N 1
ATOM 864 C CA . ASN A 1 111 ? -19.614 -8.485 2.624 1.00 95.56 111 ASN A CA 1
ATOM 865 C C . ASN A 1 111 ? -18.687 -9.698 2.394 1.00 95.56 111 ASN A C 1
ATOM 867 O O . ASN A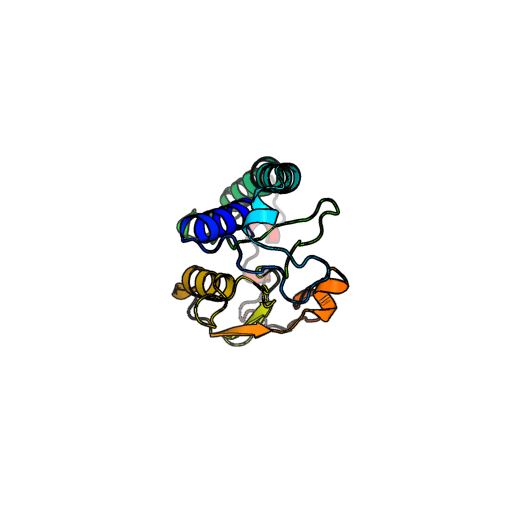 1 111 ? -18.707 -10.323 1.336 1.00 95.56 111 ASN A O 1
ATOM 871 N N . GLY A 1 112 ? -17.812 -9.980 3.366 1.00 96.44 112 GLY A N 1
ATOM 872 C CA . GLY A 1 112 ? -16.865 -11.100 3.324 1.00 96.44 112 GLY A CA 1
ATOM 873 C C . GLY A 1 112 ? -15.623 -10.894 2.448 1.00 96.44 112 GLY A C 1
ATOM 874 O O . GLY A 1 112 ? -14.741 -11.746 2.468 1.00 96.44 112 GLY A O 1
ATOM 875 N N . ARG A 1 113 ? -15.504 -9.771 1.725 1.00 97.56 113 ARG A N 1
ATOM 876 C CA . ARG A 1 113 ? -14.345 -9.462 0.869 1.00 97.56 113 ARG A CA 1
ATOM 877 C C . ARG A 1 113 ? -13.476 -8.368 1.468 1.00 97.56 113 ARG A C 1
ATOM 879 O O . ARG A 1 113 ? -13.989 -7.410 2.041 1.00 97.56 113 ARG A O 1
ATOM 886 N N . ASP A 1 114 ? -12.162 -8.500 1.322 1.00 98.12 114 ASP A N 1
ATOM 887 C CA . ASP A 1 114 ? -11.215 -7.490 1.790 1.00 98.12 114 ASP A CA 1
ATOM 888 C C . ASP A 1 114 ? -11.216 -6.282 0.844 1.00 98.12 114 ASP A C 1
ATOM 890 O O . ASP A 1 114 ? -10.814 -6.373 -0.316 1.00 98.12 114 ASP A O 1
ATOM 894 N N . TYR A 1 115 ? -11.688 -5.138 1.336 1.00 97.94 115 TYR A N 1
ATOM 895 C CA . TYR A 1 115 ? -11.842 -3.925 0.532 1.00 97.94 115 TYR A CA 1
ATOM 896 C C . TYR A 1 115 ? -10.511 -3.434 -0.049 1.00 97.94 115 TYR A C 1
ATOM 898 O O . TYR A 1 115 ? -10.469 -2.947 -1.181 1.00 97.94 115 TYR A O 1
ATOM 906 N N . THR A 1 116 ? -9.417 -3.570 0.704 1.00 97.81 116 THR A N 1
ATOM 907 C CA . THR A 1 116 ? -8.094 -3.119 0.264 1.00 97.81 116 THR A CA 1
ATOM 908 C C . THR A 1 116 ? -7.562 -4.016 -0.849 1.00 97.81 116 THR A C 1
ATOM 910 O O . THR A 1 116 ? -7.034 -3.497 -1.833 1.00 97.81 116 THR A O 1
ATOM 913 N N . GLN A 1 117 ? -7.769 -5.335 -0.750 1.00 98.19 117 GLN A N 1
ATOM 914 C CA . GLN A 1 117 ? -7.457 -6.267 -1.840 1.00 98.19 117 GLN A CA 1
ATOM 915 C C . GLN A 1 117 ? -8.246 -5.934 -3.110 1.00 98.19 117 GLN A C 1
ATOM 917 O O . GLN A 1 117 ? -7.662 -5.819 -4.184 1.00 98.19 117 GLN A O 1
ATOM 922 N N . GLU A 1 118 ? -9.559 -5.719 -2.995 1.00 97.81 118 GLU A N 1
ATOM 923 C CA . GLU A 1 118 ? -10.415 -5.364 -4.134 1.00 97.81 118 GLU A CA 1
ATOM 924 C C . GLU A 1 118 ? -9.991 -4.040 -4.783 1.00 97.81 118 GLU A C 1
ATOM 926 O O . GLU A 1 118 ? -9.953 -3.926 -6.009 1.00 97.81 118 GLU A O 1
ATOM 931 N N . LYS A 1 119 ? -9.621 -3.033 -3.981 1.00 97.12 119 LYS A N 1
ATOM 932 C CA . LYS A 1 119 ? -9.084 -1.772 -4.507 1.00 97.12 119 LYS A CA 1
ATOM 933 C C . LYS A 1 119 ? -7.754 -1.985 -5.226 1.00 97.12 119 LYS A C 1
ATOM 935 O O . LYS A 1 119 ? -7.569 -1.432 -6.305 1.00 97.12 119 LYS A O 1
ATOM 940 N N . PHE A 1 120 ? -6.857 -2.794 -4.665 1.00 97.75 120 PHE A N 1
ATOM 941 C CA . PHE A 1 120 ? -5.588 -3.121 -5.309 1.00 97.75 120 PHE A CA 1
ATOM 942 C C . PHE A 1 120 ? -5.801 -3.826 -6.651 1.00 97.75 120 PHE A C 1
ATOM 944 O O . PHE A 1 120 ? -5.229 -3.393 -7.644 1.00 97.75 120 PHE A O 1
ATOM 951 N N . ARG A 1 121 ? -6.692 -4.827 -6.718 1.00 97.44 121 ARG A N 1
ATOM 952 C CA . ARG A 1 121 ? -7.032 -5.512 -7.978 1.00 97.44 121 ARG A CA 1
ATOM 953 C C . ARG A 1 121 ? -7.481 -4.537 -9.065 1.00 97.44 121 ARG A C 1
ATOM 955 O O . ARG A 1 121 ? -7.031 -4.658 -10.195 1.00 97.44 121 ARG A O 1
ATOM 962 N N . ARG A 1 122 ? -8.318 -3.551 -8.721 1.00 96.44 122 ARG A N 1
ATOM 963 C CA . ARG A 1 122 ? -8.754 -2.505 -9.665 1.00 96.44 122 ARG A CA 1
ATOM 964 C C . ARG A 1 122 ? -7.607 -1.601 -10.109 1.00 96.44 122 ARG A C 1
ATOM 966 O O . ARG A 1 122 ? -7.545 -1.254 -11.277 1.00 96.44 122 ARG A O 1
ATOM 973 N N . LEU A 1 123 ? -6.713 -1.230 -9.190 1.00 95.62 123 LEU A N 1
ATOM 974 C CA . LEU A 1 123 ? -5.578 -0.351 -9.490 1.00 95.62 123 LEU A CA 1
ATOM 975 C C . LEU A 1 123 ? -4.595 -0.962 -10.490 1.00 95.62 123 LEU A C 1
ATOM 977 O O . LEU A 1 123 ? -3.989 -0.220 -11.250 1.00 95.62 123 LEU A O 1
ATOM 981 N N . VAL A 1 124 ? -4.420 -2.283 -10.474 1.00 95.00 124 VAL A N 1
ATOM 982 C CA . VAL A 1 124 ? -3.459 -2.981 -11.344 1.00 95.00 124 VAL A CA 1
ATOM 983 C C . VAL A 1 124 ? -4.136 -3.821 -12.431 1.00 95.00 124 VAL A C 1
ATOM 985 O O . VAL A 1 124 ? -3.506 -4.713 -12.995 1.00 95.00 124 VAL A O 1
ATOM 988 N N . ALA A 1 125 ? -5.413 -3.562 -12.724 1.00 94.06 125 ALA A N 1
ATOM 989 C CA . ALA A 1 125 ? -6.201 -4.368 -13.657 1.00 94.06 125 ALA A CA 1
ATOM 990 C C . ALA A 1 125 ? -5.581 -4.419 -15.066 1.00 94.06 125 ALA A C 1
ATOM 992 O O . ALA A 1 125 ? -5.558 -5.480 -15.687 1.00 94.06 125 ALA A O 1
ATOM 993 N N . ASP A 1 126 ? -4.997 -3.310 -15.524 1.00 92.12 126 ASP A N 1
ATOM 994 C CA . ASP A 1 126 ? -4.407 -3.200 -16.864 1.00 92.12 126 ASP A CA 1
ATOM 995 C C . ASP A 1 126 ? -3.086 -3.973 -17.010 1.00 92.12 126 ASP A C 1
ATOM 997 O O . ASP A 1 126 ? -2.655 -4.280 -18.120 1.00 92.12 126 ASP A O 1
ATOM 1001 N N . ALA A 1 127 ? -2.448 -4.356 -15.897 1.00 88.81 127 ALA A N 1
ATOM 1002 C CA . ALA A 1 127 ? -1.161 -5.049 -15.917 1.00 88.81 127 ALA A CA 1
ATOM 10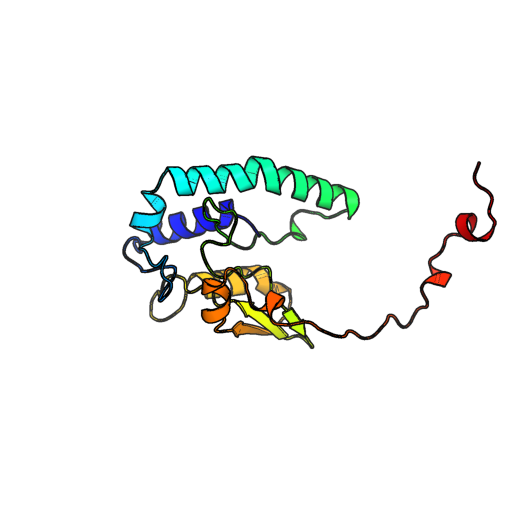03 C C . ALA A 1 127 ? -1.250 -6.496 -16.439 1.00 88.81 127 ALA A C 1
ATOM 1005 O O . ALA A 1 127 ? -0.214 -7.114 -16.674 1.00 88.81 127 ALA A O 1
ATOM 1006 N N . SER A 1 128 ? -2.460 -7.045 -16.622 1.00 89.12 128 SER A N 1
ATOM 1007 C CA . SER A 1 128 ? -2.679 -8.433 -17.068 1.00 89.12 128 SER A CA 1
ATOM 1008 C C . SER A 1 128 ? -1.933 -9.473 -16.209 1.00 89.12 128 SER A C 1
ATOM 1010 O O . SER A 1 128 ? -1.425 -10.469 -16.720 1.00 89.12 128 SER A O 1
ATOM 1012 N N . LEU A 1 129 ? -1.846 -9.227 -14.894 1.00 94.88 129 LEU A N 1
ATOM 1013 C CA . LEU A 1 129 ? -1.196 -10.104 -13.914 1.00 94.88 129 LEU A CA 1
ATOM 1014 C C . LEU A 1 129 ? -2.228 -10.867 -13.080 1.00 94.88 129 LEU A C 1
ATOM 1016 O O . LEU A 1 129 ? -3.248 -10.313 -12.663 1.00 94.88 129 LEU A O 1
ATOM 1020 N N . ASN A 1 130 ? -1.907 -12.112 -12.739 1.00 96.56 130 ASN A N 1
ATOM 1021 C CA . ASN A 1 130 ? -2.667 -12.900 -11.775 1.00 96.56 130 ASN A CA 1
ATOM 1022 C C . ASN A 1 130 ? -2.252 -12.512 -10.350 1.00 96.56 130 ASN A C 1
ATOM 1024 O O . ASN A 1 130 ? -1.116 -12.725 -9.930 1.00 96.56 130 ASN A O 1
ATOM 1028 N N . ILE A 1 131 ? -3.164 -11.8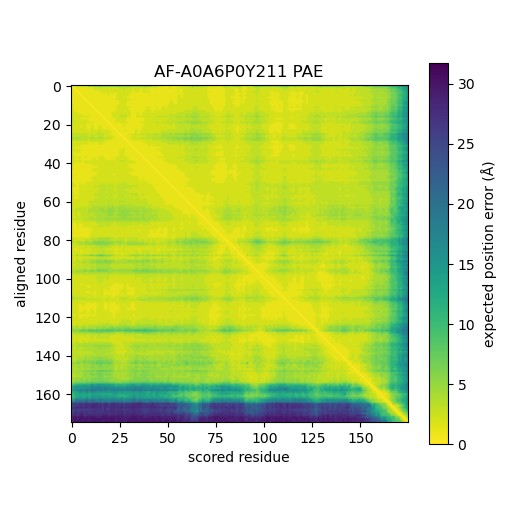95 -9.597 1.00 97.94 131 ILE A N 1
ATOM 1029 C CA . ILE A 1 131 ? -2.852 -11.330 -8.276 1.00 97.94 131 ILE A CA 1
ATOM 1030 C C . ILE A 1 131 ? -3.168 -12.342 -7.174 1.00 97.94 131 ILE A C 1
ATOM 1032 O O . ILE A 1 131 ? -4.343 -12.658 -6.931 1.00 97.94 131 ILE A O 1
ATOM 1036 N N . ASN A 1 132 ? -2.126 -12.749 -6.448 1.00 97.50 132 ASN A N 1
ATOM 1037 C CA . ASN A 1 132 ? -2.180 -13.696 -5.340 1.00 97.50 132 ASN A CA 1
ATOM 1038 C C . ASN A 1 132 ? -1.805 -12.997 -4.032 1.00 97.50 132 ASN A C 1
ATOM 1040 O O . ASN A 1 132 ? -0.672 -12.550 -3.858 1.00 97.50 132 ASN A O 1
ATOM 1044 N N . PHE A 1 133 ? -2.759 -12.906 -3.104 1.00 97.69 133 PHE A N 1
ATOM 1045 C CA . PHE A 1 133 ? -2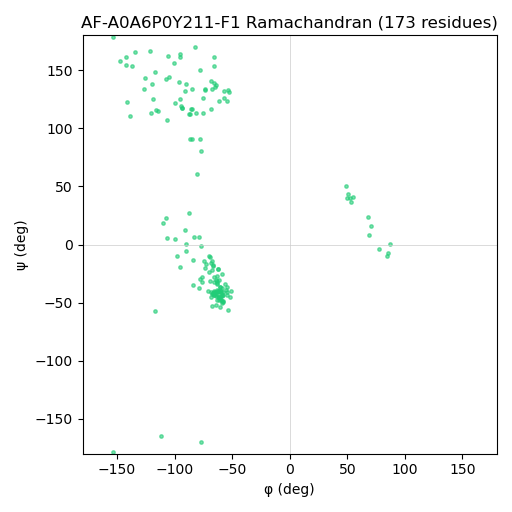.506 -12.340 -1.781 1.00 97.69 133 PHE A CA 1
ATOM 1046 C C . PHE A 1 133 ? -1.971 -13.417 -0.837 1.00 97.69 133 PHE A C 1
ATOM 1048 O O . PHE A 1 133 ? -2.669 -14.380 -0.524 1.00 97.69 133 PHE A O 1
ATOM 1055 N N . MET A 1 134 ? -0.742 -13.228 -0.374 1.00 96.56 134 MET A N 1
ATOM 1056 C CA . MET A 1 134 ? -0.006 -14.154 0.478 1.00 96.56 134 MET A CA 1
ATOM 1057 C C . MET A 1 134 ? -0.270 -13.843 1.952 1.00 96.56 134 MET A C 1
ATOM 1059 O O . MET A 1 134 ? -0.275 -12.678 2.348 1.00 96.56 134 MET A O 1
ATOM 1063 N N . ASP A 1 135 ? -0.459 -14.871 2.782 1.00 93.62 135 ASP A N 1
ATOM 1064 C CA . ASP A 1 135 ? -0.472 -14.691 4.237 1.00 93.62 135 ASP A CA 1
ATOM 1065 C C . ASP A 1 135 ? 0.965 -14.554 4.758 1.00 93.62 135 ASP A C 1
ATOM 1067 O O . ASP A 1 135 ? 1.641 -15.534 5.063 1.00 93.62 135 ASP A O 1
ATOM 1071 N N . ASP A 1 136 ? 1.445 -13.314 4.829 1.00 92.69 136 ASP A N 1
ATOM 1072 C CA . ASP A 1 136 ? 2.772 -12.949 5.322 1.00 92.69 136 ASP A CA 1
ATOM 1073 C C . ASP A 1 136 ? 2.719 -12.266 6.698 1.00 92.69 136 ASP A C 1
ATOM 1075 O O . ASP A 1 136 ? 3.655 -11.578 7.110 1.00 92.69 136 ASP A O 1
ATOM 1079 N N . LYS A 1 137 ? 1.639 -12.495 7.457 1.00 92.38 137 LYS A N 1
ATOM 1080 C CA . LYS A 1 137 ? 1.410 -11.896 8.779 1.00 92.38 137 LYS A CA 1
ATOM 1081 C C . LYS A 1 137 ? 2.591 -12.067 9.737 1.00 92.38 137 LYS A C 1
ATOM 1083 O O . LYS A 1 137 ? 2.914 -11.152 10.496 1.00 92.38 137 LYS A O 1
ATOM 1088 N N . TYR A 1 138 ? 3.228 -13.238 9.714 1.00 91.62 138 TYR A N 1
ATOM 1089 C CA . TYR A 1 138 ? 4.418 -13.513 10.517 1.00 91.62 138 TYR A CA 1
ATOM 1090 C C . TYR A 1 138 ? 5.552 -12.526 10.201 1.00 91.62 138 TYR A C 1
ATOM 1092 O O . TYR A 1 138 ? 6.090 -11.900 11.113 1.00 91.62 138 TYR A O 1
ATOM 1100 N N . TYR A 1 139 ? 5.847 -12.312 8.917 1.00 91.69 139 TYR A N 1
ATOM 1101 C CA . TYR A 1 139 ? 6.871 -11.367 8.473 1.00 91.69 139 TYR A CA 1
ATOM 1102 C C . TYR A 1 139 ? 6.491 -9.922 8.798 1.00 91.69 139 TYR A C 1
ATOM 1104 O O . TYR A 1 139 ? 7.333 -9.184 9.305 1.00 91.69 139 TYR A O 1
ATOM 1112 N N . GLN A 1 140 ? 5.221 -9.536 8.637 1.00 92.94 140 GLN A N 1
ATOM 1113 C CA . GLN A 1 140 ? 4.747 -8.208 9.045 1.00 92.94 140 GLN A CA 1
ATOM 1114 C C . GLN A 1 140 ? 4.978 -7.940 10.539 1.00 92.94 140 GLN A C 1
ATOM 1116 O O . GLN A 1 140 ? 5.389 -6.840 10.913 1.00 92.94 140 GLN A O 1
ATOM 1121 N N . ASN A 1 141 ? 4.756 -8.928 11.413 1.00 89.81 141 ASN A N 1
ATOM 1122 C CA . ASN A 1 141 ? 5.036 -8.781 12.846 1.00 89.81 141 ASN A CA 1
ATOM 1123 C C . ASN A 1 141 ? 6.539 -8.612 13.135 1.00 89.81 141 ASN A C 1
ATOM 1125 O O . ASN A 1 141 ? 6.905 -7.932 14.094 1.00 89.81 141 ASN A O 1
AT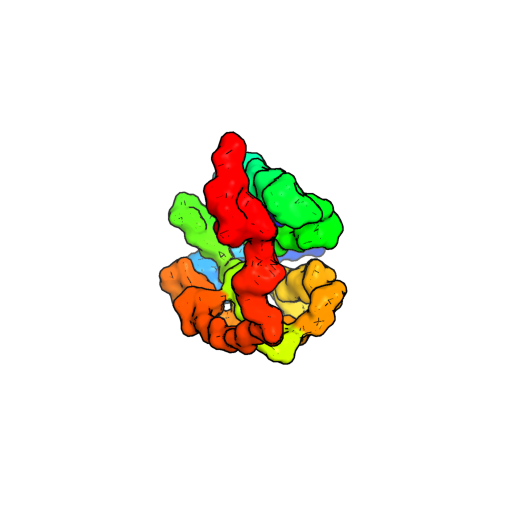OM 1129 N N . LEU A 1 142 ? 7.402 -9.166 12.279 1.00 90.69 142 LEU A N 1
ATOM 1130 C CA . LEU A 1 142 ? 8.850 -8.934 12.279 1.00 90.69 142 LEU A CA 1
ATOM 1131 C C . LEU A 1 142 ? 9.264 -7.657 11.530 1.00 90.69 142 LEU A C 1
ATOM 1133 O O . LEU A 1 142 ? 10.456 -7.387 11.405 1.00 90.69 142 LEU A O 1
ATOM 1137 N N . ARG A 1 143 ? 8.294 -6.842 11.091 1.00 90.75 143 ARG A N 1
ATOM 1138 C CA . ARG A 1 143 ? 8.482 -5.594 10.335 1.00 90.75 143 ARG A CA 1
ATOM 1139 C C . ARG A 1 143 ? 9.024 -5.789 8.910 1.00 90.75 143 ARG A C 1
ATOM 1141 O O . ARG A 1 143 ? 9.596 -4.857 8.352 1.00 90.75 143 ARG A O 1
ATOM 1148 N N . GLY A 1 144 ? 8.822 -6.974 8.341 1.00 90.19 144 GLY A N 1
ATOM 1149 C CA . GLY A 1 144 ? 9.099 -7.310 6.944 1.00 90.19 144 GLY A CA 1
ATOM 1150 C C . GLY A 1 144 ? 7.826 -7.580 6.135 1.00 90.19 144 GLY A C 1
ATOM 1151 O O . GLY A 1 144 ? 6.717 -7.249 6.545 1.00 90.19 144 GLY A O 1
ATOM 1152 N N . SER A 1 145 ? 8.003 -8.189 4.970 1.00 89.75 145 SER A N 1
ATOM 1153 C CA . SER A 1 145 ? 6.987 -8.472 3.953 1.00 89.75 145 SER A CA 1
ATOM 1154 C C . SER A 1 145 ? 7.391 -9.690 3.118 1.00 89.75 145 SER A C 1
ATOM 1156 O O . SER A 1 145 ? 8.481 -10.242 3.294 1.00 89.75 145 SER A O 1
ATOM 1158 N N . ILE A 1 146 ? 6.544 -10.096 2.169 1.00 89.56 146 ILE A N 1
ATOM 1159 C CA . ILE A 1 146 ? 6.834 -11.223 1.273 1.00 89.56 146 ILE A CA 1
ATOM 1160 C C . ILE A 1 146 ? 8.163 -11.064 0.513 1.00 89.56 146 ILE A C 1
ATOM 1162 O O . ILE A 1 146 ? 8.914 -12.032 0.395 1.00 89.56 146 ILE A O 1
ATOM 1166 N N . HIS A 1 147 ? 8.510 -9.858 0.054 1.00 89.75 147 HIS A N 1
ATOM 1167 C CA . HIS A 1 147 ? 9.768 -9.603 -0.659 1.00 89.75 147 HIS A CA 1
ATOM 1168 C C . HIS A 1 147 ? 11.002 -9.691 0.256 1.00 89.75 147 HIS A C 1
ATOM 1170 O O . HIS A 1 147 ? 12.096 -9.971 -0.215 1.00 89.75 147 HIS A O 1
ATOM 1176 N N . ASP A 1 148 ? 10.861 -9.508 1.571 1.00 90.94 148 ASP A N 1
ATOM 1177 C CA . ASP A 1 148 ? 11.981 -9.710 2.506 1.00 90.94 148 ASP A CA 1
ATOM 1178 C C . ASP A 1 148 ? 12.291 -11.203 2.707 1.00 90.94 148 ASP A C 1
ATOM 1180 O O . ASP A 1 148 ? 13.390 -11.573 3.116 1.00 90.94 148 ASP A O 1
ATOM 1184 N N . ALA A 1 149 ? 11.322 -12.068 2.400 1.00 89.50 149 ALA A N 1
ATOM 1185 C CA . ALA A 1 149 ? 11.431 -13.518 2.507 1.00 89.50 149 ALA A CA 1
ATOM 1186 C C . ALA A 1 149 ? 11.768 -14.211 1.178 1.00 89.50 149 ALA A C 1
ATOM 1188 O O . ALA A 1 149 ? 12.014 -15.417 1.160 1.00 89.50 149 ALA A O 1
ATOM 1189 N N . THR A 1 150 ? 11.732 -13.488 0.058 1.00 92.12 150 THR A N 1
ATOM 1190 C CA . THR A 1 150 ? 11.781 -14.087 -1.279 1.00 92.12 150 THR A CA 1
ATOM 1191 C C . THR A 1 150 ? 12.703 -13.320 -2.217 1.00 92.12 150 THR A C 1
ATOM 1193 O O . THR A 1 150 ? 12.946 -12.129 -2.067 1.00 92.12 150 THR A O 1
ATOM 1196 N N . ASN A 1 151 ? 13.242 -14.024 -3.209 1.00 93.88 151 ASN A N 1
ATOM 1197 C CA . ASN A 1 151 ? 14.011 -13.432 -4.295 1.00 93.88 151 ASN A CA 1
ATOM 1198 C C . ASN A 1 151 ? 13.785 -14.254 -5.573 1.00 93.88 151 ASN A C 1
ATOM 1200 O O . ASN A 1 151 ? 13.398 -15.421 -5.501 1.00 93.88 151 ASN A O 1
ATOM 1204 N N . THR A 1 152 ? 14.009 -13.660 -6.744 1.00 93.69 152 THR A N 1
ATOM 1205 C CA . THR A 1 152 ? 13.759 -14.305 -8.042 1.00 93.69 152 THR A CA 1
ATOM 1206 C C . THR A 1 152 ? 14.989 -14.261 -8.931 1.00 93.69 152 THR A C 1
ATOM 1208 O O . THR A 1 152 ? 15.558 -13.191 -9.143 1.00 93.69 152 THR A O 1
ATOM 1211 N N . THR A 1 153 ? 15.333 -15.386 -9.552 1.00 94.25 153 THR A N 1
ATOM 1212 C CA . THR A 1 153 ? 16.252 -15.411 -10.696 1.00 94.25 153 THR A CA 1
ATOM 1213 C C . THR A 1 153 ? 15.470 -15.128 -11.976 1.00 94.25 153 THR A C 1
ATOM 1215 O O . THR A 1 153 ? 14.402 -15.698 -12.193 1.00 94.25 153 THR A O 1
ATOM 1218 N N . ARG A 1 154 ? 15.988 -14.238 -12.828 1.00 93.56 154 ARG A N 1
ATOM 1219 C CA . ARG A 1 154 ? 15.360 -13.852 -14.100 1.00 93.56 154 ARG A CA 1
ATOM 1220 C C . ARG A 1 154 ? 16.255 -14.244 -15.267 1.00 93.56 154 ARG A C 1
ATOM 1222 O O . ARG A 1 154 ? 17.478 -14.223 -15.142 1.00 93.56 154 ARG A O 1
ATOM 1229 N N . LEU A 1 155 ? 15.641 -14.578 -16.401 1.00 91.62 155 LEU A N 1
ATOM 1230 C CA . LEU A 1 155 ? 16.379 -14.803 -17.640 1.00 91.62 155 LEU A CA 1
ATOM 1231 C C . LEU A 1 155 ? 17.059 -13.502 -18.083 1.00 91.62 155 LEU A C 1
ATOM 1233 O O . LEU A 1 155 ? 16.469 -12.42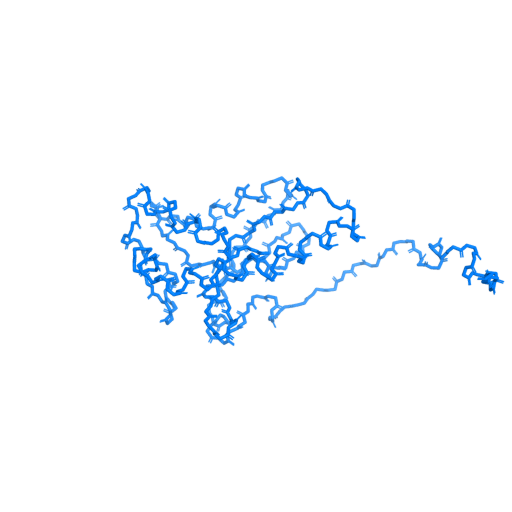2 -18.009 1.00 91.62 155 LEU A O 1
ATOM 1237 N N . GLY A 1 156 ? 18.310 -13.619 -18.525 1.00 86.50 156 GLY A N 1
ATOM 1238 C CA . GLY A 1 156 ? 19.068 -12.496 -19.066 1.00 86.50 156 GLY A CA 1
ATOM 1239 C C . GLY A 1 156 ? 18.469 -11.978 -20.373 1.00 86.50 156 GLY A C 1
ATOM 1240 O O . GLY A 1 156 ? 17.707 -12.667 -21.051 1.00 86.50 156 GLY A O 1
ATOM 1241 N N . LYS A 1 157 ? 18.834 -10.751 -20.751 1.00 84.19 157 LYS A N 1
ATOM 1242 C CA . LYS A 1 157 ? 18.482 -10.221 -22.072 1.00 84.19 157 LYS A CA 1
ATOM 1243 C C . LYS A 1 157 ? 19.207 -11.027 -23.154 1.00 84.19 157 LYS A C 1
ATOM 1245 O O . LYS A 1 157 ? 20.398 -11.292 -23.029 1.00 84.19 157 LYS A O 1
ATOM 1250 N N . ASN A 1 158 ? 18.512 -11.322 -24.254 1.00 83.75 158 ASN A N 1
ATOM 1251 C CA . ASN A 1 158 ? 19.113 -11.967 -25.432 1.00 83.75 158 ASN A CA 1
ATOM 1252 C C . ASN A 1 158 ? 20.147 -11.069 -26.137 1.00 83.75 158 ASN A C 1
ATOM 1254 O O . ASN A 1 158 ? 20.978 -11.557 -26.898 1.00 83.75 158 ASN A O 1
ATOM 1258 N N . ASN A 1 159 ? 20.107 -9.758 -25.876 1.00 84.19 159 ASN A N 1
ATOM 1259 C CA . ASN A 1 159 ? 21.084 -8.806 -26.387 1.00 84.19 159 ASN A CA 1
ATOM 1260 C C . ASN A 1 159 ? 22.186 -8.564 -25.350 1.00 84.19 159 ASN A C 1
ATOM 1262 O O . ASN A 1 159 ? 21.875 -8.150 -24.228 1.00 84.19 159 ASN A O 1
ATOM 1266 N N . PRO A 1 160 ? 23.464 -8.762 -25.711 1.00 86.00 160 PRO A N 1
ATOM 1267 C CA . PRO A 1 160 ? 24.561 -8.478 -24.805 1.00 86.00 160 PRO A CA 1
ATOM 1268 C C . PRO A 1 160 ? 24.701 -6.972 -24.557 1.00 86.00 160 PRO A C 1
ATOM 1270 O O . PRO A 1 160 ? 24.583 -6.167 -25.482 1.00 86.00 160 PRO A O 1
ATOM 1273 N N . PHE A 1 161 ? 24.992 -6.590 -23.311 1.00 85.94 161 PHE A N 1
ATOM 1274 C CA . PHE A 1 161 ? 24.975 -5.185 -22.882 1.00 85.94 161 PHE A CA 1
ATOM 1275 C C . PHE A 1 161 ? 26.010 -4.302 -23.602 1.00 85.94 161 PHE A C 1
ATOM 1277 O O . PHE A 1 161 ? 25.790 -3.106 -23.761 1.00 85.94 161 PHE A O 1
ATOM 1284 N N . TRP A 1 162 ? 27.126 -4.866 -24.076 1.00 85.62 162 TRP A N 1
ATOM 1285 C CA . TRP A 1 162 ? 28.154 -4.090 -24.780 1.00 85.62 162 TRP A CA 1
ATOM 1286 C C . TRP A 1 162 ? 27.678 -3.542 -26.131 1.00 85.62 162 TRP A C 1
ATOM 1288 O O . TRP A 1 162 ? 28.263 -2.592 -26.632 1.00 85.62 162 TRP A O 1
ATOM 1298 N N . LYS A 1 163 ? 26.588 -4.078 -26.702 1.00 85.50 163 LYS A N 1
ATOM 1299 C CA . LYS A 1 163 ? 25.955 -3.515 -27.909 1.00 85.50 163 LYS A CA 1
ATOM 1300 C C . LYS A 1 163 ? 25.152 -2.237 -27.648 1.00 85.50 163 LYS A C 1
ATOM 1302 O O . LYS A 1 163 ? 24.770 -1.577 -28.604 1.00 85.50 163 LYS A O 1
ATOM 1307 N N . SER A 1 164 ? 24.854 -1.913 -26.388 1.00 81.19 164 SER A N 1
ATOM 1308 C CA . SER A 1 164 ? 24.182 -0.663 -26.004 1.00 81.19 164 SER A CA 1
ATOM 1309 C C . SER A 1 164 ? 25.146 0.409 -25.487 1.00 81.19 164 SER A C 1
ATOM 1311 O O . SER A 1 164 ? 24.693 1.453 -25.028 1.00 81.19 164 SER A O 1
ATOM 1313 N N . LEU A 1 165 ? 26.457 0.154 -25.518 1.00 82.81 165 LEU A N 1
ATOM 1314 C CA . LEU A 1 165 ? 27.460 1.181 -25.243 1.00 82.81 165 LEU A CA 1
ATOM 1315 C C . LEU A 1 165 ? 27.525 2.124 -26.450 1.00 82.81 165 LEU A C 1
ATOM 1317 O O . LEU A 1 165 ? 27.556 1.653 -27.586 1.00 82.81 165 LEU A O 1
ATOM 1321 N N . SER A 1 166 ? 27.513 3.437 -26.212 1.00 70.56 166 SER A N 1
ATOM 1322 C CA . SER A 1 166 ? 27.702 4.416 -27.286 1.00 70.56 166 SER A CA 1
ATOM 1323 C C . SER A 1 166 ? 29.116 4.316 -27.860 1.00 70.56 166 SER A C 1
ATOM 1325 O O . SER A 1 166 ? 30.050 3.912 -27.159 1.00 70.56 166 SER A O 1
ATOM 1327 N N . GLU A 1 167 ? 29.284 4.712 -29.124 1.00 61.88 167 GLU A N 1
ATOM 1328 C CA . GLU A 1 167 ? 30.601 4.759 -29.769 1.00 61.88 167 GLU A CA 1
ATOM 1329 C C . GLU A 1 167 ? 31.592 5.627 -28.974 1.00 61.88 167 GLU A C 1
ATOM 1331 O O . GLU A 1 167 ? 32.740 5.223 -28.829 1.00 61.88 167 GLU A O 1
ATOM 1336 N N . ASP A 1 168 ? 31.133 6.702 -28.321 1.00 59.62 168 ASP A N 1
ATOM 1337 C CA . ASP A 1 168 ? 31.957 7.589 -27.477 1.00 59.62 168 ASP A CA 1
ATOM 1338 C C . ASP A 1 168 ? 32.597 6.890 -26.262 1.00 59.62 168 ASP A C 1
ATOM 1340 O O . ASP A 1 168 ? 33.679 7.260 -25.803 1.00 59.62 168 ASP A O 1
ATOM 1344 N N . ILE A 1 169 ? 31.937 5.861 -25.716 1.00 62.91 169 ILE A N 1
ATOM 1345 C CA . ILE A 1 169 ? 32.480 5.055 -24.608 1.00 62.91 169 ILE A CA 1
ATOM 1346 C C . ILE A 1 169 ? 33.519 4.057 -25.133 1.00 62.91 169 ILE A C 1
ATOM 1348 O O . ILE A 1 169 ? 34.452 3.695 -24.416 1.00 62.91 169 ILE A O 1
ATOM 1352 N N . ILE A 1 170 ? 33.362 3.617 -26.382 1.00 60.44 170 ILE A N 1
ATOM 1353 C CA . ILE A 1 170 ? 34.216 2.618 -27.028 1.00 60.44 170 ILE A CA 1
ATOM 1354 C C . ILE A 1 170 ? 35.474 3.275 -27.622 1.00 60.44 170 ILE A C 1
ATOM 1356 O O . ILE A 1 170 ? 36.546 2.672 -27.581 1.00 60.44 170 ILE A O 1
ATOM 1360 N N . SER A 1 171 ? 35.374 4.507 -28.132 1.00 62.41 171 SER A N 1
ATOM 1361 C CA . SER A 1 171 ? 36.479 5.247 -28.758 1.00 62.41 171 SER A CA 1
ATOM 1362 C C . SER A 1 171 ? 37.376 5.998 -27.767 1.00 62.41 171 SER A C 1
ATOM 1364 O O . SER A 1 171 ? 38.457 6.442 -28.148 1.00 62.41 171 SER A O 1
ATOM 1366 N N . GLY A 1 172 ? 36.964 6.153 -26.503 1.00 58.34 172 GLY A N 1
ATOM 1367 C CA . GLY A 1 172 ? 37.753 6.838 -25.470 1.00 58.34 172 GLY A CA 1
ATOM 1368 C C . GLY A 1 172 ? 37.901 8.353 -25.668 1.00 58.34 172 GLY A C 1
ATOM 1369 O O . GLY A 1 172 ? 38.651 8.993 -24.932 1.00 58.34 172 GLY A O 1
ATOM 1370 N N . SER A 1 173 ? 37.192 8.943 -26.629 1.00 56.75 173 SER A N 1
ATOM 1371 C CA . SER A 1 173 ? 37.182 10.382 -26.889 1.00 56.75 173 SER A CA 1
ATOM 1372 C C . SER A 1 173 ? 36.131 11.063 -26.012 1.00 56.75 173 SER A C 1
ATOM 1374 O O . SER A 1 173 ? 34.969 11.177 -26.392 1.00 56.75 173 SER A O 1
ATOM 1376 N N . ARG A 1 174 ? 36.539 11.501 -24.818 1.00 52.38 174 ARG A N 1
ATOM 1377 C CA . ARG A 1 174 ? 35.831 12.557 -24.083 1.00 52.38 174 ARG A CA 1
ATOM 1378 C C . ARG A 1 174 ? 36.486 13.890 -24.440 1.00 52.38 174 ARG A C 1
ATOM 1380 O O . ARG A 1 174 ? 37.673 14.045 -24.161 1.00 52.38 174 ARG A O 1
ATOM 1387 N N . GLU A 1 175 ? 35.735 14.795 -25.066 1.00 46.34 175 GLU A N 1
ATOM 1388 C CA . GLU A 1 175 ? 36.044 16.236 -25.036 1.00 46.34 175 GLU A CA 1
ATOM 1389 C C . GLU A 1 175 ? 35.822 16.804 -23.627 1.00 46.34 175 GLU A C 1
ATOM 1391 O O . GLU A 1 175 ? 34.892 16.326 -22.929 1.00 46.34 175 GLU A O 1
#

pLDDT: mean 93.18, std 9.3, range [46.34, 98.75]

Solvent-accessible surface area (backbone atoms only — not comparable to full-atom values): 10062 Å² total; per-residue (Å²): 106,22,27,44,44,28,53,48,50,42,51,52,40,38,75,74,66,41,26,77,33,47,26,31,57,93,44,98,70,47,44,27,38,44,60,54,67,67,35,55,68,56,50,52,50,19,44,45,46,28,61,76,51,47,44,60,49,50,55,48,47,26,64,79,68,73,50,57,73,91,77,56,76,72,43,58,29,46,52,42,97,87,71,42,66,58,40,40,48,52,73,51,42,45,80,54,98,56,34,33,44,23,28,46,48,38,37,33,64,56,95,88,39,45,50,53,59,56,51,51,52,63,72,50,54,88,69,74,53,50,78,43,71,39,92,35,62,71,37,38,76,73,69,44,39,50,43,78,77,51,87,81,92,73,84,77,73,94,65,64,71,77,79,73,54,54,67,58,75,74,69,68,64,76,132